Protein AF-A0A961QVX8-F1 (afdb_monomer_lite)

pLDDT: mean 82.79, std 17.48, range [39.5, 98.5]

Radius of gyration: 17.59 Å; chains: 1; bounding box: 44×42×41 Å

Sequence (147 aa):
PGPKAQVHLVGLANPLFFSQVRDAIAYQRMPEQSHAIRAIYVSDMGGGTDWDNPGTDNWIMATTAHYVIGAAIAGGMGAPELVPFSTLSEAQAFARENGGRVAALTEIPDDLVLAPVNLDGAQPPPNADDDTDFQQRLRALSRQLEG

Foldseek 3Di:
DAKKKWWDFPPDPGTDIGQAPLQVLLVVPDPPDPTDTPFMWMAAPPDPQDGVDNDDPRTDTLQQWKWFFPFQDAGPVQFTGTHTHNDPVRSVVSCVVRNGDIDGSVRDDSCSSPPDGPSPPDDDPPDPPDPPVVVVVVVVVVVVVVD

Secondary structure (DSSP, 8-state):
----EEEEETT-SSPEEESSHHHHHHHHH-S--SS-EEEEEEE---TT--SS---SS-EEEGGG-EEEES-SS--TTSS---EEESSHHHHHHHHHHH--EEEEGGGS-HHHHHS---TT--PPPS----HHHHHHHHHHHHHHS--

Structure (mmCIF, N/CA/C/O backbone):
data_AF-A0A961QVX8-F1
#
_entry.id   AF-A0A961QVX8-F1
#
loop_
_atom_site.group_PDB
_atom_site.id
_atom_site.type_symbol
_atom_site.label_atom_id
_atom_site.label_alt_id
_atom_site.label_comp_id
_atom_site.label_asym_id
_atom_site.label_entity_id
_atom_site.label_seq_id
_atom_site.pdbx_PDB_ins_code
_atom_site.Cartn_x
_atom_site.Cartn_y
_atom_site.Cartn_z
_atom_site.occupancy
_atom_site.B_iso_or_equiv
_atom_site.auth_seq_id
_atom_site.auth_comp_id
_atom_site.auth_asym_id
_atom_site.auth_atom_id
_atom_site.pdbx_PDB_model_num
ATOM 1 N N . PRO A 1 1 ? 1.421 12.092 2.893 1.00 86.00 1 PRO A N 1
ATOM 2 C CA . PRO A 1 1 ? 0.210 11.430 3.415 1.00 86.00 1 PRO A CA 1
ATOM 3 C C . PRO A 1 1 ? -0.123 10.087 2.747 1.00 86.00 1 PRO A C 1
ATOM 5 O O . PRO A 1 1 ? 0.165 9.884 1.562 1.00 86.00 1 PRO A O 1
ATOM 8 N N . GLY A 1 2 ? -0.728 9.193 3.529 1.00 91.38 2 GLY A N 1
ATOM 9 C CA . GLY A 1 2 ? -1.195 7.858 3.157 1.00 91.38 2 GLY A CA 1
ATOM 10 C C . GLY A 1 2 ? -0.083 6.811 3.019 1.00 91.38 2 GLY A C 1
ATOM 11 O O . GLY A 1 2 ? 1.094 7.172 2.900 1.00 91.38 2 GLY A O 1
ATOM 12 N N . PRO A 1 3 ? -0.444 5.518 2.966 1.00 94.31 3 PRO A N 1
ATOM 13 C CA . PRO A 1 3 ? 0.506 4.426 2.798 1.00 94.31 3 PRO A CA 1
ATOM 14 C C . PRO A 1 3 ? 1.272 4.533 1.471 1.00 94.31 3 PRO A C 1
ATOM 16 O O . PRO A 1 3 ? 0.883 5.246 0.541 1.00 94.31 3 PRO A O 1
ATOM 19 N N . LYS A 1 4 ? 2.414 3.850 1.395 1.00 94.81 4 LYS A N 1
ATOM 20 C CA . LYS A 1 4 ? 3.293 3.817 0.220 1.00 94.81 4 LYS A CA 1
ATOM 21 C C . LYS A 1 4 ? 3.510 2.378 -0.213 1.00 94.81 4 LYS A C 1
ATOM 23 O O . LYS A 1 4 ? 3.267 1.444 0.552 1.00 94.81 4 LYS A O 1
ATOM 28 N N . ALA A 1 5 ? 3.978 2.201 -1.441 1.00 96.00 5 ALA A N 1
ATOM 29 C CA . ALA A 1 5 ? 4.326 0.888 -1.953 1.00 96.00 5 ALA A CA 1
ATOM 30 C C . ALA A 1 5 ? 5.621 0.923 -2.758 1.00 96.00 5 ALA A C 1
ATOM 32 O O . ALA A 1 5 ? 5.983 1.938 -3.353 1.00 96.00 5 ALA A O 1
ATOM 33 N N . GLN A 1 6 ? 6.306 -0.214 -2.789 1.00 96.62 6 GLN A N 1
ATOM 34 C CA . GLN A 1 6 ? 7.457 -0.439 -3.646 1.00 96.62 6 GLN A CA 1
ATOM 35 C C . GLN A 1 6 ? 7.345 -1.795 -4.345 1.00 96.62 6 GLN A C 1
ATOM 37 O O . GLN A 1 6 ? 7.047 -2.817 -3.721 1.00 96.62 6 GLN A O 1
ATOM 42 N N . VAL A 1 7 ? 7.582 -1.804 -5.655 1.00 96.44 7 VAL A N 1
ATOM 43 C CA . VAL A 1 7 ? 7.526 -2.995 -6.507 1.00 96.44 7 VAL A CA 1
ATOM 44 C C . VAL A 1 7 ? 8.937 -3.335 -6.966 1.00 96.44 7 VAL A C 1
ATOM 46 O O . VAL A 1 7 ? 9.588 -2.563 -7.669 1.00 96.44 7 VAL A O 1
ATOM 49 N N . HIS A 1 8 ? 9.414 -4.512 -6.577 1.00 96.06 8 HIS A N 1
ATOM 50 C CA . HIS A 1 8 ? 10.710 -5.035 -6.984 1.00 96.06 8 HIS A CA 1
ATOM 51 C C . HIS A 1 8 ? 10.537 -5.911 -8.218 1.00 96.06 8 HIS A C 1
ATOM 53 O O . HIS A 1 8 ? 9.793 -6.894 -8.193 1.00 96.06 8 HIS A O 1
ATOM 59 N N . LEU A 1 9 ? 11.261 -5.582 -9.283 1.00 94.00 9 LEU A N 1
ATOM 60 C CA . LEU A 1 9 ? 11.211 -6.288 -10.559 1.00 94.00 9 LEU A CA 1
ATOM 61 C C . LEU A 1 9 ? 12.437 -7.187 -10.734 1.00 94.00 9 LEU A C 1
ATOM 63 O O . LEU A 1 9 ? 13.544 -6.856 -10.306 1.00 94.00 9 LEU A O 1
ATOM 67 N N . VAL A 1 10 ? 12.249 -8.340 -11.374 1.00 92.06 10 VAL A N 1
ATOM 68 C CA . VAL A 1 10 ? 13.355 -9.230 -11.743 1.00 92.06 10 VAL A CA 1
ATOM 69 C C . VAL A 1 10 ? 14.283 -8.503 -12.720 1.00 92.06 10 VAL A C 1
ATOM 71 O O . VAL A 1 10 ? 13.832 -7.960 -13.722 1.00 92.06 10 VAL A O 1
ATOM 74 N N . GLY A 1 11 ? 15.587 -8.510 -12.432 1.00 90.81 11 GLY A N 1
ATOM 75 C CA . GLY A 1 11 ? 16.613 -7.902 -13.288 1.00 90.81 11 GLY A CA 1
ATOM 76 C C . GLY A 1 11 ? 16.896 -6.421 -13.021 1.00 90.81 11 GLY A C 1
ATOM 77 O O . GLY A 1 11 ? 17.879 -5.906 -13.546 1.00 90.81 11 GLY A O 1
ATOM 78 N N . LEU A 1 12 ? 16.110 -5.750 -12.171 1.00 91.75 12 LEU A N 1
ATOM 79 C CA . LEU A 1 12 ? 16.361 -4.363 -11.768 1.00 91.75 12 LEU A CA 1
ATOM 80 C C . LEU A 1 12 ? 16.946 -4.290 -10.353 1.00 91.75 12 LEU A C 1
ATOM 82 O O . LEU A 1 12 ? 16.527 -5.016 -9.453 1.00 91.75 12 LEU A O 1
ATOM 86 N N . ALA A 1 13 ? 17.920 -3.397 -10.158 1.00 92.38 13 ALA A N 1
ATOM 87 C CA . ALA A 1 13 ? 18.577 -3.195 -8.864 1.00 92.38 13 ALA A CA 1
ATOM 88 C C . ALA A 1 13 ? 17.727 -2.370 -7.883 1.00 92.38 13 ALA A C 1
ATOM 90 O O . ALA A 1 13 ? 17.764 -2.619 -6.681 1.00 92.38 13 ALA A O 1
ATOM 91 N N . ASN A 1 14 ? 16.955 -1.410 -8.399 1.00 93.38 14 ASN A N 1
ATOM 92 C CA . ASN A 1 14 ? 16.132 -0.501 -7.604 1.00 93.38 14 ASN A CA 1
ATOM 93 C C . ASN A 1 14 ? 14.641 -0.812 -7.803 1.00 93.38 14 ASN A C 1
ATOM 95 O O . ASN A 1 14 ? 14.249 -1.156 -8.924 1.00 93.38 14 ASN A O 1
ATOM 99 N N . PRO A 1 15 ? 13.808 -0.686 -6.756 1.00 94.38 15 PRO A N 1
ATOM 100 C CA . PRO A 1 15 ? 12.370 -0.853 -6.890 1.00 94.38 15 PRO A CA 1
ATOM 101 C C . PRO A 1 15 ? 11.713 0.353 -7.568 1.00 94.38 15 PRO A C 1
ATOM 103 O O . PRO A 1 15 ? 12.255 1.459 -7.596 1.00 94.38 15 PRO A O 1
ATOM 106 N N . LEU A 1 16 ? 10.502 0.133 -8.069 1.00 93.62 16 LEU A N 1
ATOM 107 C CA . LEU A 1 16 ? 9.577 1.199 -8.438 1.00 93.62 16 LEU A CA 1
ATOM 108 C C . LEU A 1 16 ? 8.825 1.648 -7.185 1.00 93.62 16 LEU A C 1
ATOM 110 O O . LEU A 1 16 ? 8.231 0.809 -6.512 1.00 93.62 16 LEU A O 1
ATOM 114 N N . PHE A 1 17 ? 8.822 2.945 -6.885 1.00 93.88 17 PHE A N 1
ATOM 115 C CA . PHE A 1 17 ? 8.081 3.504 -5.752 1.00 93.88 17 PHE A CA 1
ATOM 116 C C . PHE A 1 17 ? 6.742 4.087 -6.199 1.00 93.88 17 PHE A C 1
ATOM 118 O O . PHE A 1 17 ? 6.668 4.794 -7.202 1.00 93.88 17 PHE A O 1
ATOM 125 N N . PHE A 1 18 ? 5.704 3.832 -5.408 1.00 92.25 18 PHE A N 1
ATOM 126 C CA . PHE A 1 18 ? 4.348 4.322 -5.616 1.00 92.25 18 PHE A CA 1
ATOM 127 C C . PHE A 1 18 ? 3.900 5.154 -4.413 1.00 92.25 18 PHE A C 1
ATOM 129 O O . PHE A 1 18 ? 4.109 4.784 -3.252 1.00 92.25 18 PHE A O 1
ATOM 136 N N . SER A 1 19 ? 3.260 6.291 -4.696 1.00 90.12 19 SER A N 1
ATOM 137 C CA . SER A 1 19 ? 2.712 7.198 -3.682 1.00 90.12 19 SER A CA 1
ATOM 138 C C . SER A 1 19 ? 1.418 6.680 -3.043 1.00 90.12 19 SER A C 1
ATOM 140 O O . SER A 1 19 ? 1.015 7.228 -2.015 1.00 90.12 19 SER A O 1
ATOM 142 N N . GLN A 1 20 ? 0.811 5.640 -3.623 1.00 90.69 20 GLN A N 1
ATOM 143 C CA . GLN A 1 20 ? -0.376 4.938 -3.139 1.00 90.69 20 GLN A CA 1
ATOM 144 C C . GLN A 1 20 ? -0.195 3.429 -3.261 1.00 90.69 20 GLN A C 1
ATOM 146 O O . GLN A 1 20 ? 0.459 2.936 -4.185 1.00 90.69 20 GLN A O 1
ATOM 151 N N . VAL A 1 21 ? -0.823 2.686 -2.357 1.00 94.38 21 VAL A N 1
ATOM 152 C CA . VAL A 1 21 ? -0.814 1.221 -2.410 1.00 94.38 21 VAL A CA 1
ATOM 153 C C . VAL A 1 21 ? -1.706 0.727 -3.541 1.00 94.38 21 VAL A C 1
ATOM 155 O O . VAL A 1 21 ? -1.328 -0.203 -4.255 1.00 94.38 21 VAL A O 1
ATOM 158 N N . ARG A 1 22 ? -2.846 1.392 -3.754 1.00 93.12 22 ARG A N 1
ATOM 159 C CA . ARG A 1 22 ? -3.782 1.099 -4.847 1.00 93.12 22 ARG A CA 1
ATOM 160 C C . ARG A 1 22 ? -3.093 0.975 -6.209 1.00 93.12 22 ARG A C 1
ATOM 162 O O . ARG A 1 22 ? -3.301 -0.016 -6.903 1.00 93.12 22 ARG A O 1
ATOM 169 N N . ASP A 1 23 ? -2.225 1.926 -6.549 1.00 91.50 23 ASP A N 1
ATOM 170 C CA . ASP A 1 23 ? -1.554 1.978 -7.854 1.00 91.50 23 ASP A CA 1
ATOM 171 C C . ASP A 1 23 ? -0.517 0.860 -8.031 1.00 91.50 23 ASP A C 1
ATOM 173 O O . ASP A 1 23 ? -0.372 0.313 -9.122 1.00 91.50 23 ASP A O 1
ATOM 177 N N . ALA A 1 24 ? 0.175 0.460 -6.959 1.00 93.62 24 ALA A N 1
ATOM 178 C CA . ALA A 1 24 ? 1.095 -0.675 -7.013 1.00 93.62 24 ALA A CA 1
ATOM 179 C C . ALA A 1 24 ? 0.352 -2.005 -7.228 1.00 93.62 24 ALA A C 1
ATOM 181 O O . ALA A 1 24 ? 0.839 -2.879 -7.949 1.00 93.62 24 ALA A O 1
ATOM 182 N N . ILE A 1 25 ? -0.842 -2.156 -6.640 1.00 94.00 25 ILE A N 1
ATOM 183 C CA . ILE A 1 25 ? -1.695 -3.325 -6.885 1.00 94.00 25 ILE A CA 1
ATOM 184 C C . ILE A 1 25 ? -2.299 -3.271 -8.294 1.00 94.00 25 ILE A C 1
ATOM 186 O O . ILE A 1 25 ? -2.324 -4.290 -8.977 1.00 94.00 25 ILE A O 1
ATOM 190 N N . ALA A 1 26 ? -2.706 -2.099 -8.785 1.00 91.81 26 ALA A N 1
ATOM 191 C CA . ALA A 1 26 ? -3.138 -1.927 -10.173 1.00 91.81 26 ALA A CA 1
ATOM 192 C C . ALA A 1 26 ? -2.031 -2.338 -11.159 1.00 91.81 26 ALA A C 1
ATOM 194 O O . ALA A 1 26 ? -2.263 -3.140 -12.063 1.00 91.81 26 ALA A O 1
ATOM 195 N N . TYR A 1 27 ? -0.802 -1.874 -10.918 1.00 90.88 27 TYR A N 1
ATOM 196 C CA . TYR A 1 27 ? 0.386 -2.258 -11.677 1.00 90.88 27 TYR A CA 1
ATOM 197 C C . TYR A 1 27 ? 0.594 -3.781 -11.682 1.00 90.88 27 TYR A C 1
ATOM 199 O O . TYR A 1 27 ? 0.859 -4.361 -12.734 1.00 90.88 27 TYR A O 1
ATOM 207 N N . GLN A 1 28 ? 0.403 -4.451 -10.540 1.00 91.38 28 GLN A N 1
ATOM 208 C CA . GLN A 1 28 ? 0.475 -5.913 -10.443 1.00 91.38 28 GLN A CA 1
ATOM 209 C C . GLN A 1 28 ? -0.560 -6.635 -11.323 1.00 91.38 28 GLN A C 1
ATOM 211 O O . GLN A 1 28 ? -0.279 -7.730 -11.809 1.00 91.38 28 GLN A O 1
ATOM 216 N N . ARG A 1 29 ? -1.753 -6.058 -11.509 1.00 89.25 29 ARG A N 1
ATOM 217 C CA . ARG A 1 29 ? -2.859 -6.661 -12.278 1.00 89.25 29 ARG A CA 1
ATOM 218 C C . ARG A 1 29 ? -2.768 -6.397 -13.784 1.00 89.25 29 ARG A C 1
ATOM 220 O O . ARG A 1 29 ? -3.443 -7.076 -14.554 1.00 89.25 29 ARG A O 1
ATOM 227 N N . MET A 1 30 ? -1.954 -5.435 -14.216 1.00 85.00 30 MET A N 1
ATOM 228 C CA . MET A 1 30 ? -1.819 -5.090 -15.631 1.00 85.00 30 MET A CA 1
ATOM 229 C C . MET A 1 30 ? -1.068 -6.185 -16.414 1.00 85.00 30 MET A C 1
ATOM 231 O O . MET A 1 30 ? 0.014 -6.597 -15.999 1.00 85.00 30 MET A O 1
ATOM 235 N N . PRO A 1 31 ? -1.592 -6.639 -17.569 1.00 70.62 31 PRO A N 1
ATOM 236 C CA . PRO A 1 31 ? -0.985 -7.719 -18.351 1.00 70.62 31 PRO A CA 1
ATOM 237 C C . PRO A 1 31 ? 0.308 -7.309 -19.078 1.00 70.62 31 PRO A C 1
ATOM 239 O O . PRO A 1 31 ? 1.097 -8.172 -19.456 1.00 70.62 31 PRO A O 1
ATOM 242 N N . GLU A 1 32 ? 0.554 -6.011 -19.265 1.00 63.78 32 GLU A N 1
ATOM 243 C CA . GLU A 1 32 ? 1.649 -5.482 -20.093 1.00 63.78 32 GLU A CA 1
ATOM 244 C C . GLU A 1 32 ? 2.929 -5.157 -19.302 1.00 63.78 32 GLU A C 1
ATOM 246 O O . GLU A 1 32 ? 3.564 -4.125 -19.519 1.00 63.78 32 GLU A O 1
ATOM 251 N N . GLN A 1 33 ? 3.340 -6.022 -18.370 1.00 73.69 33 GLN A N 1
ATOM 252 C CA . GLN A 1 33 ? 4.582 -5.794 -17.627 1.00 73.69 33 GLN A CA 1
ATOM 253 C C . GLN A 1 33 ? 5.805 -6.334 -18.364 1.00 73.69 33 GLN A C 1
ATOM 255 O O . GLN A 1 33 ? 5.958 -7.538 -18.560 1.00 73.69 33 GLN A O 1
ATOM 260 N N . SER A 1 34 ? 6.737 -5.441 -18.703 1.00 72.50 34 SER A N 1
ATOM 261 C CA . SER A 1 34 ? 7.999 -5.799 -19.368 1.00 72.50 34 SER A CA 1
ATOM 262 C C . SER A 1 34 ? 8.932 -6.652 -18.497 1.00 72.50 34 SER A C 1
ATOM 264 O O . SER A 1 34 ? 9.853 -7.275 -19.018 1.00 72.50 34 SER A O 1
ATOM 266 N N . HIS A 1 35 ? 8.722 -6.671 -17.176 1.00 82.06 35 HIS A N 1
ATOM 267 C CA . HIS A 1 35 ? 9.508 -7.447 -16.215 1.00 82.06 35 HIS A CA 1
ATOM 268 C C . HIS A 1 35 ? 8.592 -8.175 -15.228 1.00 82.06 35 HIS A C 1
ATOM 270 O O . HIS A 1 35 ? 7.575 -7.638 -14.795 1.00 82.06 35 HIS A O 1
ATOM 276 N N . ALA A 1 36 ? 8.994 -9.379 -14.814 1.00 89.12 36 ALA A N 1
ATOM 277 C CA . ALA A 1 36 ? 8.294 -10.113 -13.767 1.00 89.12 36 ALA A CA 1
ATOM 278 C C . ALA A 1 36 ? 8.449 -9.416 -12.405 1.00 89.12 36 ALA A C 1
ATOM 280 O O . ALA A 1 36 ? 9.540 -8.969 -12.039 1.00 89.12 36 ALA A O 1
ATOM 281 N N . ILE A 1 37 ? 7.368 -9.378 -11.627 1.00 93.19 37 ILE A N 1
ATOM 282 C CA . ILE A 1 37 ? 7.386 -8.874 -10.252 1.00 93.19 37 ILE A CA 1
ATOM 283 C C . ILE A 1 37 ? 8.012 -9.934 -9.343 1.00 93.19 37 ILE A C 1
ATOM 285 O O . ILE A 1 37 ? 7.552 -11.071 -9.282 1.00 93.19 37 ILE A O 1
ATOM 289 N N . ARG A 1 38 ? 9.064 -9.548 -8.617 1.00 95.00 38 ARG A N 1
ATOM 290 C CA . ARG A 1 38 ? 9.730 -10.384 -7.610 1.00 95.00 38 ARG A CA 1
ATOM 291 C C . ARG A 1 38 ? 9.065 -10.263 -6.243 1.00 95.00 38 ARG A C 1
ATOM 293 O O . ARG A 1 38 ? 8.925 -11.261 -5.545 1.00 95.00 38 ARG A O 1
ATOM 300 N N . ALA A 1 39 ? 8.734 -9.042 -5.838 1.00 95.62 39 ALA A N 1
ATOM 301 C CA . ALA A 1 39 ? 8.114 -8.752 -4.552 1.00 95.62 39 ALA A CA 1
ATOM 302 C C . ALA A 1 39 ? 7.411 -7.396 -4.599 1.00 95.62 39 ALA A C 1
ATOM 304 O O . ALA A 1 39 ? 7.845 -6.492 -5.315 1.00 95.62 39 ALA A O 1
ATOM 305 N N . ILE A 1 40 ? 6.362 -7.251 -3.797 1.00 97.56 40 ILE A N 1
ATOM 306 C CA . ILE A 1 40 ? 5.710 -5.970 -3.535 1.00 97.56 40 ILE A CA 1
ATOM 307 C C . ILE A 1 40 ? 5.715 -5.770 -2.027 1.00 97.56 40 ILE A C 1
ATOM 309 O O . ILE A 1 40 ? 5.282 -6.658 -1.286 1.00 97.56 40 ILE A O 1
ATOM 313 N N . TYR A 1 41 ? 6.196 -4.610 -1.594 1.00 97.94 41 TYR A N 1
ATOM 314 C CA . TYR A 1 41 ? 6.111 -4.182 -0.206 1.00 97.94 41 TYR A CA 1
ATOM 315 C C . TYR A 1 41 ? 5.213 -2.961 -0.087 1.00 97.94 41 TYR A C 1
ATOM 317 O O . TYR A 1 41 ? 5.180 -2.114 -0.980 1.00 97.94 41 TYR A O 1
ATOM 325 N N . VAL A 1 42 ? 4.505 -2.877 1.030 1.00 97.56 42 VAL A N 1
ATOM 326 C CA . VAL A 1 42 ? 3.599 -1.780 1.372 1.00 97.56 42 VAL A CA 1
ATOM 327 C C . VAL A 1 42 ? 3.928 -1.269 2.772 1.00 97.56 42 VAL A C 1
ATOM 329 O O . VAL A 1 42 ? 4.418 -2.037 3.599 1.00 97.56 42 VAL A O 1
ATOM 332 N N . SER A 1 43 ? 3.710 0.019 3.023 1.00 96.56 43 SER A N 1
ATOM 333 C CA . SER A 1 43 ? 3.942 0.639 4.333 1.00 96.56 43 SER A CA 1
ATOM 334 C C . SER A 1 43 ? 2.845 0.247 5.317 1.00 96.56 43 SER A C 1
ATOM 336 O O . SER A 1 43 ? 1.710 0.670 5.131 1.00 96.56 43 SER A O 1
ATOM 338 N N . ASP A 1 44 ? 3.176 -0.533 6.342 1.00 97.19 44 ASP A N 1
ATOM 339 C CA . ASP A 1 44 ? 2.283 -0.906 7.440 1.00 97.19 44 ASP A CA 1
ATOM 340 C C . ASP A 1 44 ? 1.768 0.335 8.178 1.00 97.19 44 ASP A C 1
ATOM 342 O O . ASP A 1 44 ? 2.556 1.127 8.694 1.00 97.19 44 ASP A O 1
ATOM 346 N N . MET A 1 45 ? 0.447 0.491 8.237 1.00 9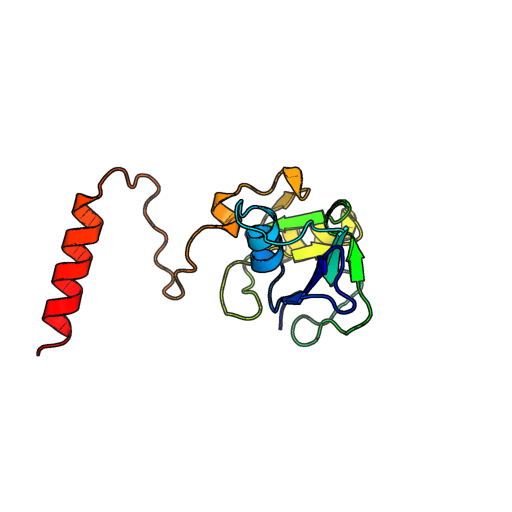5.75 45 MET A N 1
ATOM 347 C CA . MET A 1 45 ? -0.214 1.624 8.890 1.00 95.75 45 MET A CA 1
ATOM 348 C C . MET A 1 45 ? -0.646 1.310 10.331 1.00 95.75 45 MET A C 1
ATOM 350 O O . MET A 1 45 ? -1.365 2.097 10.947 1.00 95.75 45 MET A O 1
ATOM 354 N N . GLY A 1 46 ? -0.221 0.167 10.878 1.00 92.69 46 GLY A N 1
ATOM 355 C CA . GLY A 1 46 ? -0.389 -0.190 12.287 1.00 92.69 46 GLY A CA 1
ATOM 356 C C . GLY A 1 46 ? 0.508 0.607 13.244 1.00 92.69 46 GLY A C 1
ATOM 357 O O . GLY A 1 46 ? 1.253 1.505 12.850 1.00 92.69 46 GLY A O 1
ATOM 358 N N . GLY A 1 47 ? 0.430 0.287 14.537 1.00 82.94 47 GLY A N 1
ATOM 359 C CA . GLY A 1 47 ? 1.409 0.701 15.548 1.00 82.94 47 GLY A CA 1
ATOM 360 C C . GLY A 1 47 ? 1.522 2.201 15.844 1.00 82.94 47 GLY A C 1
ATOM 361 O O . GLY A 1 47 ? 2.520 2.618 16.427 1.00 82.94 47 GLY A O 1
ATOM 362 N N . GLY A 1 48 ? 0.534 3.018 15.465 1.00 80.62 48 GLY A N 1
ATOM 363 C CA . GLY A 1 48 ? 0.593 4.477 15.635 1.00 80.62 48 GLY A CA 1
ATOM 364 C C . GLY A 1 48 ? 1.372 5.196 14.531 1.00 80.62 48 GLY A C 1
ATOM 365 O O . 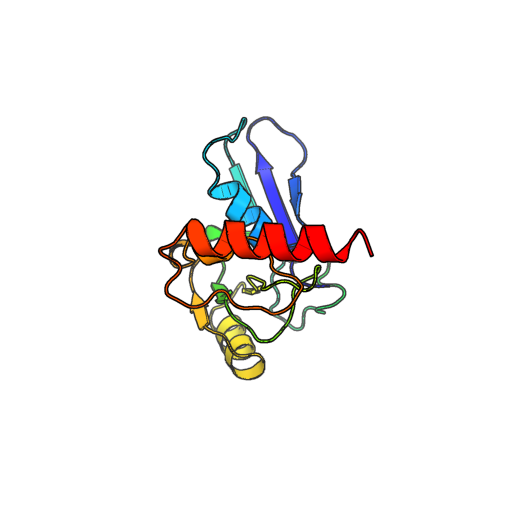GLY A 1 48 ? 1.850 6.309 14.743 1.00 80.62 48 GLY A O 1
ATOM 366 N N . THR A 1 49 ? 1.505 4.561 13.366 1.00 89.12 49 THR A N 1
ATOM 367 C CA . THR A 1 49 ? 2.067 5.172 12.159 1.00 89.12 49 THR A CA 1
ATOM 368 C C . THR A 1 49 ? 1.323 6.464 11.807 1.00 89.12 49 THR A C 1
ATOM 370 O O . THR A 1 49 ? 0.094 6.493 11.748 1.00 89.12 49 THR A O 1
ATOM 373 N N . ASP A 1 50 ? 2.077 7.535 11.561 1.00 89.69 50 ASP A N 1
ATOM 374 C CA . ASP A 1 50 ? 1.532 8.838 11.180 1.00 89.69 50 ASP A CA 1
ATOM 375 C C . ASP A 1 50 ? 1.002 8.788 9.738 1.00 89.69 50 ASP A C 1
ATOM 377 O O . ASP A 1 50 ? 1.704 8.383 8.810 1.00 89.69 50 ASP A O 1
ATOM 381 N N . TRP A 1 51 ? -0.248 9.210 9.537 1.00 90.31 51 TRP A N 1
ATOM 382 C CA . TRP A 1 51 ? -0.858 9.243 8.211 1.00 90.31 51 TRP A CA 1
ATOM 383 C C . TRP A 1 51 ? -0.131 10.190 7.257 1.00 90.31 51 TRP A C 1
ATOM 385 O O . TRP A 1 51 ? 0.040 9.869 6.081 1.00 90.31 51 TRP A O 1
ATOM 395 N N . ASP A 1 52 ? 0.299 11.357 7.729 1.00 89.38 52 ASP A N 1
ATOM 396 C CA . ASP A 1 52 ? 0.951 12.368 6.905 1.00 89.38 52 ASP A CA 1
ATOM 397 C C . ASP A 1 52 ? 2.381 11.968 6.547 1.00 89.38 52 ASP A C 1
ATOM 399 O O . ASP A 1 52 ? 2.827 12.232 5.419 1.00 89.38 52 ASP A O 1
ATOM 403 N N . ASN A 1 53 ? 3.047 11.254 7.459 1.00 87.12 53 ASN A N 1
ATOM 404 C CA . ASN A 1 53 ? 4.411 10.769 7.309 1.00 87.12 53 ASN A CA 1
ATOM 405 C C . ASN A 1 53 ? 4.582 9.325 7.836 1.00 87.12 53 ASN A C 1
ATOM 407 O O . ASN A 1 53 ? 5.139 9.135 8.918 1.00 87.12 53 ASN A O 1
ATOM 411 N N . PRO A 1 54 ? 4.188 8.295 7.063 1.00 83.94 54 PRO A N 1
ATOM 412 C CA . PRO A 1 54 ? 4.176 6.902 7.526 1.00 83.94 54 PRO A CA 1
ATOM 413 C C . PRO A 1 54 ? 5.562 6.289 7.770 1.00 83.94 54 PRO A C 1
ATOM 415 O O . PRO A 1 54 ? 5.655 5.141 8.190 1.00 83.94 54 PRO A O 1
ATOM 418 N N . GLY A 1 55 ? 6.643 7.034 7.529 1.00 82.56 55 GLY A N 1
ATOM 419 C CA . GLY A 1 55 ? 8.014 6.573 7.722 1.00 82.56 55 GLY A CA 1
ATOM 420 C C . GLY A 1 55 ? 8.582 5.812 6.521 1.00 82.56 55 GLY A C 1
ATOM 421 O O . GLY A 1 55 ? 7.935 5.650 5.487 1.00 82.56 55 GLY A O 1
ATOM 422 N N . THR A 1 56 ? 9.846 5.402 6.649 1.00 85.56 56 THR A N 1
ATOM 423 C CA . THR A 1 56 ? 10.625 4.749 5.579 1.00 85.56 56 THR A CA 1
ATOM 424 C C . THR A 1 56 ? 10.959 3.290 5.857 1.00 85.56 56 THR A C 1
ATOM 426 O O . THR A 1 56 ? 11.557 2.651 4.996 1.00 85.56 56 THR A O 1
ATOM 429 N N . ASP A 1 57 ? 10.595 2.767 7.031 1.00 88.56 57 ASP A N 1
ATOM 430 C CA . ASP A 1 57 ? 11.104 1.483 7.534 1.00 88.56 57 ASP A CA 1
ATOM 431 C C . ASP A 1 57 ? 9.988 0.465 7.840 1.00 88.56 57 ASP A C 1
ATOM 433 O O . ASP A 1 57 ? 10.261 -0.691 8.155 1.00 88.56 57 ASP A O 1
ATOM 437 N N . ASN A 1 58 ? 8.719 0.856 7.706 1.00 94.50 58 ASN A N 1
ATOM 438 C CA . ASN A 1 58 ? 7.533 0.050 8.011 1.00 94.50 58 ASN A CA 1
ATOM 439 C C . ASN A 1 58 ? 7.089 -0.845 6.840 1.00 94.50 58 ASN A C 1
ATOM 441 O O . ASN A 1 58 ? 5.903 -0.968 6.553 1.00 94.50 58 ASN A O 1
ATOM 445 N N . TRP A 1 59 ? 8.022 -1.467 6.121 1.00 96.69 59 TRP A N 1
ATOM 446 C CA . TRP A 1 59 ? 7.690 -2.271 4.942 1.00 96.69 59 TRP A CA 1
ATOM 447 C C . TRP A 1 59 ? 7.239 -3.689 5.300 1.00 96.69 59 TRP A C 1
ATOM 449 O O . TRP A 1 59 ? 7.984 -4.451 5.915 1.00 96.69 59 TRP A O 1
ATOM 459 N N . ILE A 1 60 ? 6.066 -4.090 4.809 1.00 97.81 60 ILE A N 1
ATOM 460 C CA . ILE A 1 60 ? 5.540 -5.460 4.908 1.00 97.81 60 ILE A CA 1
ATOM 461 C C . ILE A 1 60 ? 5.216 -6.030 3.528 1.00 97.81 60 ILE A C 1
ATOM 463 O O . ILE A 1 60 ? 4.976 -5.285 2.578 1.00 97.81 60 ILE A O 1
ATOM 467 N N . MET A 1 61 ? 5.225 -7.359 3.389 1.00 98.06 61 MET A N 1
ATOM 468 C CA . MET A 1 61 ? 4.869 -8.003 2.122 1.00 98.06 61 MET A CA 1
ATOM 469 C C . MET A 1 61 ? 3.391 -7.771 1.801 1.00 98.06 61 MET A C 1
ATOM 471 O O . MET A 1 61 ? 2.518 -8.083 2.609 1.00 98.06 61 MET A O 1
ATOM 475 N N . ALA A 1 62 ? 3.106 -7.302 0.585 1.00 97.81 62 ALA A N 1
ATOM 476 C CA . ALA A 1 62 ? 1.737 -7.053 0.135 1.00 97.81 62 ALA A CA 1
ATOM 477 C C . ALA A 1 62 ? 0.860 -8.318 0.192 1.00 97.81 62 ALA A C 1
ATOM 479 O O . ALA A 1 62 ? -0.315 -8.277 0.535 1.00 97.81 62 ALA A O 1
ATOM 480 N N . THR A 1 63 ? 1.442 -9.481 -0.103 1.00 96.94 63 THR A N 1
ATOM 481 C CA . THR A 1 63 ? 0.717 -10.758 -0.138 1.00 96.94 63 THR A CA 1
ATOM 482 C C . THR A 1 63 ? 0.286 -11.267 1.235 1.00 96.94 63 THR A C 1
ATOM 484 O O . THR A 1 63 ? -0.614 -12.099 1.301 1.00 96.94 63 THR A O 1
ATOM 487 N N . THR A 1 64 ? 0.907 -10.794 2.319 1.00 97.31 64 THR A N 1
ATOM 488 C CA . THR A 1 64 ? 0.580 -11.198 3.697 1.00 97.31 64 THR A CA 1
ATOM 489 C C . THR A 1 64 ? -0.130 -10.102 4.487 1.00 97.31 64 THR A C 1
ATOM 491 O O . THR A 1 64 ? -0.485 -10.331 5.638 1.00 97.31 64 THR A O 1
ATOM 494 N N . ALA A 1 65 ? -0.300 -8.914 3.906 1.00 98.25 65 ALA A N 1
ATOM 495 C CA . ALA A 1 65 ? -0.936 -7.786 4.566 1.00 98.25 65 ALA A CA 1
ATOM 496 C C . ALA A 1 65 ? -2.465 -7.940 4.628 1.00 98.25 65 ALA A C 1
ATOM 498 O O . ALA A 1 65 ? -3.097 -8.572 3.774 1.00 98.25 65 ALA A O 1
ATOM 499 N N . HIS A 1 66 ? -3.058 -7.298 5.631 1.00 98.50 66 HIS A N 1
ATOM 500 C CA . HIS A 1 66 ? -4.497 -7.104 5.750 1.00 98.50 66 HIS A CA 1
ATOM 501 C C . HIS A 1 66 ? -4.852 -5.695 5.287 1.00 98.50 66 HIS A C 1
ATOM 503 O O . HIS A 1 66 ? -4.306 -4.725 5.799 1.00 98.50 66 HIS A O 1
ATOM 509 N N . TYR A 1 67 ? -5.774 -5.568 4.340 1.00 98.12 67 TYR A N 1
ATOM 510 C CA . TYR A 1 67 ? -6.140 -4.287 3.749 1.00 98.12 67 TYR A CA 1
ATOM 511 C C . TYR A 1 67 ? -7.490 -3.825 4.264 1.00 98.12 67 TYR A C 1
ATOM 513 O O . TYR A 1 67 ? -8.460 -4.577 4.197 1.00 98.12 67 TYR A O 1
ATOM 521 N N . VAL A 1 68 ? -7.582 -2.580 4.717 1.00 97.44 68 VAL A N 1
ATOM 522 C CA . VAL A 1 68 ? -8.872 -1.909 4.873 1.00 97.44 68 VAL A CA 1
ATOM 523 C C . VAL A 1 68 ? -9.204 -1.208 3.567 1.00 97.44 68 VAL A C 1
ATOM 525 O O . VAL A 1 68 ? -8.437 -0.374 3.086 1.00 97.44 68 VAL A O 1
ATOM 528 N N . ILE A 1 69 ? -10.351 -1.564 2.996 1.00 94.56 69 ILE A N 1
ATOM 529 C CA . ILE A 1 69 ? -10.862 -0.993 1.750 1.00 94.56 69 ILE A CA 1
ATOM 530 C C . ILE A 1 69 ? -12.141 -0.202 2.023 1.00 94.56 69 ILE A C 1
ATOM 532 O O . ILE A 1 69 ? -12.955 -0.600 2.861 1.00 94.56 69 ILE A O 1
ATOM 536 N N . GLY A 1 70 ? -12.330 0.907 1.304 1.00 90.94 70 GLY A N 1
ATOM 537 C CA . GLY A 1 70 ? -13.506 1.770 1.466 1.00 90.94 70 GLY A CA 1
ATOM 538 C C . GLY A 1 70 ? -13.536 2.543 2.789 1.00 90.94 70 GLY A C 1
ATOM 539 O O . GLY A 1 70 ? -14.615 2.901 3.254 1.00 90.94 70 GLY A O 1
ATOM 540 N N . ALA A 1 71 ? -12.375 2.768 3.411 1.00 91.06 71 ALA A N 1
ATOM 541 C CA . ALA A 1 71 ? -12.272 3.657 4.561 1.00 91.06 71 ALA A CA 1
ATOM 542 C C . ALA A 1 71 ? -12.614 5.100 4.151 1.00 91.06 71 ALA A C 1
ATOM 544 O O . ALA A 1 71 ? -12.255 5.549 3.062 1.00 91.06 71 ALA A O 1
ATOM 545 N N . ALA A 1 72 ? -13.277 5.842 5.035 1.00 87.06 72 ALA A N 1
ATOM 546 C CA . ALA A 1 72 ? -13.661 7.241 4.859 1.00 87.06 72 ALA A CA 1
ATOM 547 C C . ALA A 1 72 ? -12.483 8.206 5.106 1.00 87.06 72 ALA A C 1
ATOM 549 O O . ALA A 1 72 ? -12.641 9.269 5.703 1.00 87.06 72 ALA A O 1
ATOM 550 N N . ILE A 1 73 ? -11.293 7.822 4.647 1.00 84.19 73 ILE A N 1
ATOM 551 C CA . ILE A 1 73 ? -10.071 8.616 4.694 1.00 84.19 73 ILE A CA 1
ATOM 552 C C . ILE A 1 73 ? -9.402 8.550 3.326 1.00 84.19 73 ILE A C 1
ATOM 554 O O . ILE A 1 73 ? -9.230 7.479 2.742 1.00 84.19 73 ILE A O 1
ATOM 558 N N . ALA A 1 74 ? -9.065 9.718 2.792 1.00 79.31 74 ALA A N 1
ATOM 559 C CA . ALA A 1 74 ? -8.464 9.816 1.475 1.00 79.31 74 ALA A CA 1
ATOM 560 C C . ALA A 1 74 ? -6.960 9.518 1.537 1.00 79.31 74 ALA A C 1
ATOM 562 O O . ALA A 1 74 ? -6.256 9.989 2.435 1.00 79.31 74 ALA A O 1
ATOM 563 N N . GLY A 1 75 ? -6.466 8.764 0.553 1.00 77.81 75 GLY A N 1
ATOM 564 C CA . GLY A 1 75 ? -5.040 8.512 0.361 1.00 77.81 75 GLY A CA 1
ATOM 565 C C . GLY A 1 75 ? -4.263 9.760 -0.061 1.00 77.81 75 GLY A C 1
ATOM 566 O O . GLY A 1 75 ? -4.794 10.868 -0.162 1.00 77.81 75 GLY A O 1
ATOM 567 N N . GLY A 1 76 ? -2.979 9.571 -0.375 1.00 66.88 76 GLY A N 1
ATOM 568 C CA . GLY A 1 76 ? -2.048 10.667 -0.668 1.00 66.88 76 GLY A CA 1
ATOM 569 C C . GLY A 1 76 ? -2.430 11.586 -1.838 1.00 66.88 76 GLY A C 1
ATOM 570 O O . GLY A 1 76 ? -1.900 12.691 -1.908 1.00 66.88 76 GLY A O 1
ATOM 571 N N . MET A 1 77 ? -3.335 11.166 -2.733 1.00 70.50 77 MET A N 1
ATOM 572 C CA . MET A 1 77 ? -3.826 11.983 -3.859 1.00 70.50 77 MET A CA 1
ATOM 573 C C . MET A 1 77 ? -5.338 12.269 -3.803 1.00 70.50 77 MET A C 1
ATOM 575 O O . MET A 1 77 ? -5.944 12.520 -4.838 1.00 70.50 77 MET A O 1
ATOM 579 N N . GLY A 1 78 ? -5.974 12.197 -2.627 1.00 69.62 78 GLY A N 1
ATOM 580 C CA . GLY A 1 78 ? -7.414 12.479 -2.498 1.00 69.62 78 GLY A CA 1
ATOM 581 C C . GLY A 1 78 ? -8.338 11.353 -2.991 1.00 69.62 78 GLY A C 1
ATOM 582 O O . GLY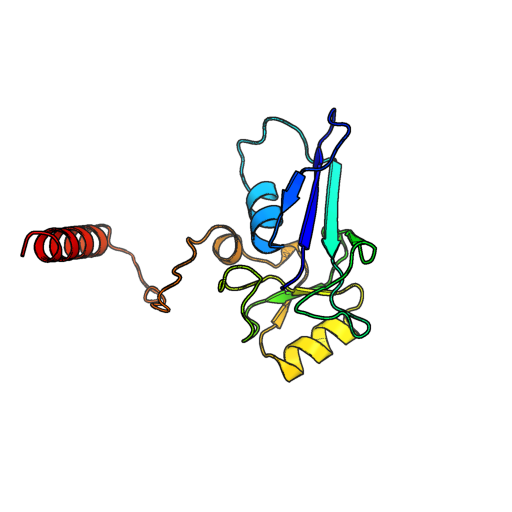 A 1 78 ? -9.553 11.523 -3.020 1.00 69.62 78 GLY A O 1
ATOM 583 N N . ALA A 1 79 ? -7.769 10.208 -3.374 1.00 71.88 79 ALA A N 1
ATOM 584 C CA . ALA A 1 79 ? -8.472 9.039 -3.898 1.00 71.88 79 ALA A CA 1
ATOM 585 C C . ALA A 1 79 ? -8.782 8.004 -2.798 1.00 71.88 79 ALA A C 1
ATOM 587 O O . ALA A 1 79 ? -8.129 8.024 -1.745 1.00 71.88 79 ALA A O 1
ATOM 588 N N . PRO A 1 80 ? -9.714 7.060 -3.045 1.00 82.00 80 PRO A N 1
ATOM 589 C CA . PRO A 1 80 ? -9.836 5.851 -2.235 1.00 82.00 80 PRO A CA 1
ATOM 590 C C . PRO A 1 80 ? -8.496 5.115 -2.142 1.00 82.00 80 PRO A C 1
ATOM 592 O O . PRO A 1 80 ? -7.809 4.950 -3.148 1.00 82.00 80 PRO A O 1
ATOM 595 N N . GLU A 1 81 ? -8.144 4.648 -0.949 1.00 90.38 81 GLU A N 1
ATOM 596 C CA . GLU A 1 81 ? -6.865 3.989 -0.675 1.00 90.38 81 GLU A CA 1
ATOM 597 C C . GLU A 1 81 ? -7.073 2.563 -0.154 1.00 90.38 81 GLU A C 1
ATOM 599 O O . GLU A 1 81 ? -8.092 2.249 0.467 1.00 90.38 81 GLU A O 1
ATOM 604 N N . LEU A 1 82 ? -6.083 1.701 -0.397 1.00 94.81 82 LEU A N 1
ATOM 605 C CA . LEU A 1 82 ? -5.974 0.397 0.247 1.00 94.81 82 LEU A CA 1
ATOM 606 C C . LEU A 1 82 ? -5.038 0.540 1.446 1.00 94.81 82 LEU A C 1
ATOM 608 O O . LEU A 1 82 ? -3.830 0.658 1.261 1.00 94.81 82 LEU A O 1
ATOM 612 N N . VAL A 1 83 ? -5.570 0.533 2.667 1.00 96.56 83 VAL A N 1
ATOM 613 C CA . VAL A 1 83 ? -4.759 0.780 3.870 1.00 96.56 83 VAL A CA 1
ATOM 614 C C . VAL A 1 83 ? -4.224 -0.549 4.413 1.00 96.56 83 VAL A C 1
ATOM 616 O O . VAL A 1 83 ? -5.029 -1.352 4.889 1.00 96.56 83 VAL A O 1
ATOM 619 N N . PRO A 1 84 ? -2.913 -0.835 4.318 1.00 97.56 84 PRO A N 1
ATOM 620 C CA . PRO A 1 84 ? -2.354 -2.126 4.696 1.00 97.56 84 PRO A CA 1
ATOM 621 C C . PRO A 1 84 ? -1.963 -2.170 6.181 1.00 97.56 84 PRO A C 1
ATOM 623 O O . PRO A 1 84 ? -1.484 -1.189 6.748 1.00 97.56 84 PRO A O 1
ATOM 626 N N . PHE A 1 85 ? -2.107 -3.347 6.778 1.00 98.25 85 PHE A N 1
ATOM 627 C CA . PHE A 1 85 ? -1.746 -3.632 8.162 1.00 98.25 85 PHE A CA 1
ATOM 628 C C . PHE A 1 85 ? -1.019 -4.969 8.261 1.00 98.25 85 PHE A C 1
ATOM 630 O O . PHE A 1 85 ? -1.397 -5.943 7.597 1.00 98.25 85 PHE A O 1
ATOM 637 N N . SER A 1 86 ? -0.008 -5.038 9.124 1.00 97.56 86 SER A N 1
ATOM 638 C CA . SER A 1 86 ? 0.698 -6.290 9.424 1.00 97.56 86 SER A CA 1
ATOM 639 C C . SER A 1 86 ? -0.155 -7.274 10.225 1.00 97.56 86 SER A C 1
ATOM 641 O O . SER A 1 86 ? 0.038 -8.485 10.106 1.00 97.56 86 SER A O 1
ATOM 643 N N . THR A 1 87 ? -1.125 -6.781 11.003 1.00 97.88 87 THR A N 1
ATOM 644 C CA . THR A 1 87 ? -2.013 -7.621 11.811 1.00 97.88 87 THR A CA 1
ATOM 645 C C . THR A 1 87 ? -3.492 -7.389 11.515 1.00 97.88 87 THR A C 1
ATOM 647 O O . THR A 1 87 ? -3.958 -6.275 11.266 1.00 97.88 87 THR A O 1
ATOM 650 N N . LEU A 1 88 ? -4.274 -8.469 11.602 1.00 97.69 88 LEU A N 1
ATOM 651 C CA . LEU A 1 88 ? -5.727 -8.415 11.446 1.00 97.69 88 LEU A CA 1
ATOM 652 C C . LEU A 1 88 ? -6.389 -7.523 12.507 1.00 97.69 88 LEU A C 1
ATOM 654 O O . LEU A 1 88 ? -7.367 -6.837 12.216 1.00 97.69 88 LEU A O 1
ATOM 658 N N . SER A 1 89 ? -5.867 -7.532 13.735 1.00 97.88 89 SER A N 1
ATOM 659 C CA . SER A 1 89 ? -6.428 -6.757 14.846 1.00 97.88 89 SER A CA 1
ATOM 660 C C . SER A 1 89 ? -6.352 -5.253 14.583 1.00 97.88 89 SER A C 1
ATOM 662 O O . SER A 1 89 ? -7.315 -4.536 14.856 1.00 97.88 89 SER A O 1
ATOM 664 N N . GLU A 1 90 ? -5.235 -4.778 14.031 1.00 97.75 90 GLU A N 1
ATOM 665 C CA . GLU A 1 90 ? -5.045 -3.365 13.694 1.00 97.75 90 GLU A CA 1
ATOM 666 C C . GLU A 1 90 ? -5.900 -2.953 12.498 1.00 97.75 90 GLU A C 1
ATOM 668 O O . GLU A 1 90 ? -6.586 -1.937 12.578 1.00 97.75 90 GLU A O 1
ATOM 673 N N . ALA A 1 91 ? -5.980 -3.790 11.457 1.00 97.81 91 ALA A N 1
ATOM 674 C CA . ALA A 1 91 ? -6.890 -3.550 10.335 1.00 97.81 91 ALA A CA 1
ATOM 675 C C . ALA A 1 91 ? -8.348 -3.420 10.801 1.00 97.81 91 ALA A C 1
ATOM 677 O O . ALA A 1 91 ? -9.079 -2.523 10.383 1.00 97.81 91 ALA A O 1
ATOM 678 N N . GLN A 1 92 ? -8.785 -4.300 11.707 1.00 98.00 92 GLN A N 1
ATOM 679 C CA . GLN A 1 92 ? -10.132 -4.240 12.269 1.00 98.00 92 GLN A CA 1
ATOM 680 C C . GLN A 1 92 ? -10.348 -3.002 13.142 1.00 98.00 92 GLN A C 1
ATOM 682 O O . GLN A 1 92 ? -11.440 -2.440 13.123 1.00 98.00 92 GLN A O 1
ATOM 687 N N . ALA A 1 93 ? -9.348 -2.584 13.922 1.00 97.06 93 ALA A N 1
ATOM 688 C CA . ALA A 1 93 ? -9.433 -1.360 14.714 1.00 97.06 93 ALA A CA 1
ATOM 689 C C . ALA A 1 93 ? -9.582 -0.135 13.813 1.00 97.06 93 ALA A C 1
ATOM 691 O O . ALA A 1 93 ? -10.543 0.617 13.965 1.00 97.06 93 ALA A O 1
ATOM 692 N N . PHE A 1 94 ? -8.727 -0.025 12.799 1.00 96.31 94 PHE A N 1
ATOM 693 C CA . PHE A 1 94 ? -8.788 1.054 11.828 1.00 96.31 94 PHE A CA 1
ATOM 694 C C . PHE A 1 94 ? -10.127 1.094 11.086 1.00 96.31 94 PHE A C 1
ATOM 696 O O . PHE A 1 94 ? -10.713 2.164 10.950 1.00 96.31 94 PHE A O 1
ATOM 703 N N . ALA A 1 95 ? -10.649 -0.060 10.655 1.00 96.44 95 ALA A N 1
ATOM 704 C CA . ALA A 1 95 ? -11.943 -0.140 9.978 1.00 96.44 95 ALA A CA 1
ATOM 705 C C . ALA A 1 95 ? -13.123 0.261 10.884 1.00 96.44 95 ALA A C 1
ATOM 707 O O . ALA A 1 95 ? -14.110 0.813 10.406 1.00 96.44 95 ALA A O 1
ATOM 708 N N . ARG A 1 96 ? -13.042 0.011 12.199 1.00 96.31 96 ARG A N 1
ATOM 709 C CA . ARG A 1 96 ? -14.063 0.479 13.155 1.00 96.31 96 ARG A CA 1
ATOM 710 C C . ARG A 1 96 ? -14.061 1.998 13.301 1.00 96.31 96 ARG A C 1
ATOM 712 O O . ARG A 1 96 ? -15.124 2.583 13.472 1.00 96.31 96 ARG A O 1
ATOM 719 N N . GLU A 1 97 ? -12.885 2.613 13.255 1.00 94.00 97 GLU A N 1
ATOM 720 C CA . GLU A 1 97 ? -12.711 4.055 13.454 1.00 94.00 97 GLU A CA 1
ATOM 721 C C . GLU A 1 97 ? -12.981 4.859 12.178 1.00 94.00 97 GLU A C 1
ATOM 723 O O . GLU A 1 97 ? -13.616 5.908 12.230 1.00 94.00 97 GLU A O 1
ATOM 728 N N . ASN A 1 98 ? -12.537 4.346 11.030 1.00 93.56 98 ASN A N 1
ATOM 729 C CA . ASN A 1 98 ? -12.549 5.056 9.750 1.00 93.56 98 ASN A CA 1
ATOM 730 C C . ASN A 1 98 ? -13.563 4.476 8.753 1.00 93.56 98 ASN A C 1
ATOM 732 O O . ASN A 1 98 ? -13.676 4.966 7.633 1.00 93.56 98 ASN A O 1
ATOM 736 N N . GLY A 1 99 ? -14.305 3.432 9.126 1.00 94.44 99 GLY A N 1
ATOM 737 C CA . GLY A 1 99 ? -15.172 2.691 8.212 1.00 94.44 99 GLY A CA 1
ATOM 738 C C . GLY A 1 99 ? -14.402 1.769 7.258 1.00 94.44 99 GLY A C 1
ATOM 739 O O . GLY A 1 99 ? -13.185 1.601 7.342 1.00 94.44 99 GLY A O 1
ATOM 740 N N . GLY A 1 100 ? -15.135 1.165 6.323 1.00 95.00 100 GLY A N 1
ATOM 741 C CA . GLY A 1 100 ? -14.598 0.196 5.367 1.00 95.00 100 GLY A CA 1
ATOM 742 C C . GLY A 1 100 ? -14.674 -1.254 5.853 1.00 95.00 10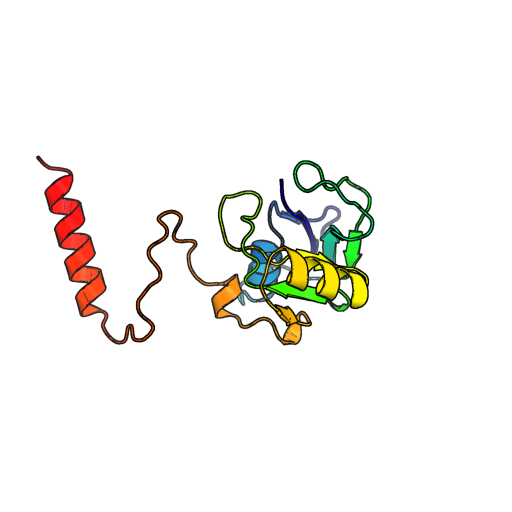0 GLY A C 1
ATOM 743 O O . GLY A 1 100 ? -15.322 -1.571 6.852 1.00 95.00 100 GLY A O 1
ATOM 744 N N . ARG A 1 101 ? -14.028 -2.163 5.114 1.00 96.62 101 ARG A N 1
ATOM 745 C CA . ARG A 1 101 ? -13.930 -3.589 5.469 1.00 96.62 101 ARG A CA 1
ATOM 746 C C . ARG A 1 101 ? -12.503 -4.095 5.342 1.00 96.62 101 ARG A C 1
ATOM 748 O O . ARG A 1 101 ? -11.766 -3.643 4.471 1.00 96.62 101 ARG A O 1
ATOM 755 N N . VAL A 1 102 ? -12.153 -5.080 6.164 1.00 97.94 102 VAL A N 1
ATOM 756 C CA . VAL A 1 102 ? -10.879 -5.794 6.035 1.00 97.94 102 VAL A CA 1
ATOM 757 C C . VAL A 1 102 ? -10.974 -6.829 4.908 1.00 97.94 102 VAL A C 1
ATOM 759 O O . VAL A 1 102 ? -12.000 -7.496 4.760 1.00 97.94 102 VAL A O 1
ATOM 762 N N . ALA A 1 103 ? -9.911 -6.951 4.118 1.00 97.62 103 ALA A N 1
ATOM 763 C CA . ALA A 1 103 ? -9.755 -7.895 3.019 1.00 97.62 103 ALA A CA 1
ATOM 764 C C . ALA A 1 103 ? -8.291 -8.355 2.914 1.00 97.62 103 ALA A C 1
ATOM 766 O O . ALA A 1 103 ? -7.367 -7.584 3.178 1.00 97.62 103 ALA A O 1
ATOM 767 N N . ALA A 1 104 ? -8.060 -9.595 2.497 1.00 97.62 104 ALA A N 1
ATOM 768 C CA . ALA A 1 104 ? -6.761 -10.022 1.985 1.00 97.62 104 ALA A CA 1
ATOM 769 C C . ALA A 1 104 ? -6.544 -9.486 0.559 1.00 97.62 104 ALA A C 1
ATOM 771 O O . ALA A 1 104 ? -7.505 -9.187 -0.149 1.00 97.62 104 ALA A O 1
ATOM 772 N N . LEU A 1 105 ? -5.290 -9.435 0.090 1.00 96.69 105 LEU A N 1
ATOM 773 C CA . LEU A 1 105 ? -4.954 -8.951 -1.261 1.00 96.69 105 LEU A CA 1
ATOM 774 C C . LEU A 1 105 ? -5.755 -9.649 -2.377 1.00 96.69 105 LEU A C 1
ATOM 776 O O . LEU A 1 105 ? -6.156 -9.026 -3.357 1.00 96.69 105 LEU A O 1
ATOM 780 N N . THR A 1 106 ? -6.000 -10.952 -2.235 1.00 95.31 106 THR A N 1
ATOM 781 C CA . THR A 1 106 ? -6.752 -11.760 -3.208 1.00 95.31 106 THR A CA 1
ATOM 782 C C . THR A 1 106 ? -8.249 -11.461 -3.230 1.00 95.31 106 THR A C 1
ATOM 784 O O . THR A 1 106 ? -8.924 -11.845 -4.176 1.00 95.31 106 THR A O 1
ATOM 787 N N . GLU A 1 107 ? -8.768 -10.800 -2.198 1.00 96.06 107 GLU A N 1
ATOM 788 C CA . GLU A 1 107 ? -10.182 -10.439 -2.045 1.00 96.06 107 GLU A CA 1
ATOM 789 C C . GLU A 1 107 ? -10.461 -8.983 -2.451 1.00 96.06 107 GLU A C 1
ATOM 791 O O . GLU A 1 107 ? -11.595 -8.506 -2.318 1.00 96.06 107 GLU A O 1
ATOM 796 N N . ILE A 1 108 ? -9.426 -8.263 -2.900 1.00 94.62 108 ILE A N 1
ATOM 797 C CA . ILE A 1 108 ? -9.546 -6.919 -3.458 1.00 94.62 108 ILE A CA 1
ATOM 798 C C . ILE A 1 108 ? -9.980 -7.070 -4.918 1.00 94.62 108 ILE A C 1
ATOM 800 O O . ILE A 1 108 ? -9.218 -7.632 -5.711 1.00 94.62 108 ILE A O 1
ATOM 804 N N . PRO A 1 109 ? -11.190 -6.616 -5.275 1.00 91.12 109 PRO A N 1
ATOM 805 C CA . PRO A 1 109 ? -11.680 -6.707 -6.638 1.00 91.12 109 PRO A CA 1
ATOM 806 C C . PRO A 1 109 ? -10.931 -5.728 -7.556 1.00 91.12 109 PRO A C 1
ATOM 808 O O . PRO A 1 109 ? -10.473 -4.664 -7.128 1.00 91.12 109 PRO A O 1
ATOM 811 N N . ASP A 1 110 ? -10.782 -6.117 -8.822 1.00 87.75 110 ASP A N 1
ATOM 812 C CA . ASP A 1 110 ? -9.968 -5.381 -9.794 1.00 87.75 110 ASP A CA 1
ATOM 813 C C . ASP A 1 110 ? -10.528 -3.979 -10.083 1.00 87.75 110 ASP A C 1
ATOM 815 O O . ASP A 1 110 ? -9.764 -3.051 -10.333 1.00 87.75 110 ASP A O 1
ATOM 819 N N . ASP A 1 111 ? -11.843 -3.781 -9.985 1.00 86.81 111 ASP A N 1
ATOM 820 C CA . ASP A 1 111 ? -12.493 -2.479 -10.157 1.00 86.81 111 ASP A CA 1
ATOM 821 C C . ASP A 1 111 ? -12.020 -1.446 -9.121 1.00 86.81 111 ASP A C 1
ATOM 823 O O . ASP A 1 111 ? -11.797 -0.292 -9.473 1.00 86.81 111 ASP A O 1
ATOM 827 N N . LEU A 1 112 ? -11.759 -1.839 -7.872 1.00 86.38 112 LEU A N 1
ATOM 828 C CA . LEU A 1 112 ? -11.264 -0.910 -6.849 1.00 86.38 112 LEU A CA 1
ATOM 829 C C . LEU A 1 112 ? -9.861 -0.370 -7.144 1.00 86.38 112 LEU A C 1
ATOM 831 O O . LEU A 1 112 ? -9.525 0.739 -6.712 1.00 86.38 112 LEU A O 1
ATOM 835 N N . VAL A 1 113 ? -9.043 -1.133 -7.870 1.00 87.06 113 VAL A N 1
ATOM 836 C CA . VAL A 1 113 ? -7.659 -0.754 -8.191 1.00 87.06 113 VAL A CA 1
ATOM 837 C C . VAL A 1 113 ? -7.510 -0.205 -9.607 1.00 87.06 113 VAL A C 1
ATOM 839 O O . VAL A 1 113 ? -6.679 0.671 -9.822 1.00 87.06 113 VAL A O 1
ATOM 842 N N . LEU A 1 114 ? -8.336 -0.652 -10.555 1.00 83.56 114 LEU A N 1
ATOM 843 C CA . LEU A 1 114 ? -8.279 -0.238 -11.958 1.00 83.56 114 LEU A CA 1
ATOM 844 C C . LEU A 1 114 ? -9.260 0.888 -12.306 1.00 83.56 114 LEU A C 1
ATOM 846 O O . LEU A 1 114 ? -9.080 1.531 -13.341 1.00 83.56 114 LEU A O 1
ATOM 850 N N . ALA A 1 115 ? -10.286 1.155 -11.486 1.00 74.75 115 ALA A N 1
ATOM 851 C CA . ALA A 1 115 ? -11.236 2.220 -11.794 1.00 74.75 115 ALA A CA 1
ATOM 852 C C . ALA A 1 115 ? -10.546 3.596 -11.822 1.00 74.75 115 ALA A C 1
ATOM 854 O O . ALA A 1 115 ? -9.719 3.896 -10.941 1.00 74.75 115 ALA A O 1
ATOM 855 N N . PRO A 1 116 ? -10.912 4.458 -12.791 1.00 63.81 116 PRO A N 1
ATOM 856 C CA . PRO A 1 116 ? -10.415 5.824 -12.849 1.00 63.81 116 PRO A CA 1
ATOM 857 C C . PRO A 1 116 ? -10.753 6.563 -11.551 1.00 63.81 116 PRO A C 1
ATOM 859 O O . PRO A 1 116 ? -11.862 6.459 -11.023 1.00 63.81 116 PRO A O 1
ATOM 862 N N . VAL A 1 117 ? -9.781 7.308 -11.021 1.00 57.44 117 VAL A N 1
ATOM 863 C CA . VAL A 1 117 ? -10.006 8.167 -9.855 1.00 57.44 117 VAL A CA 1
ATOM 864 C C . VAL A 1 1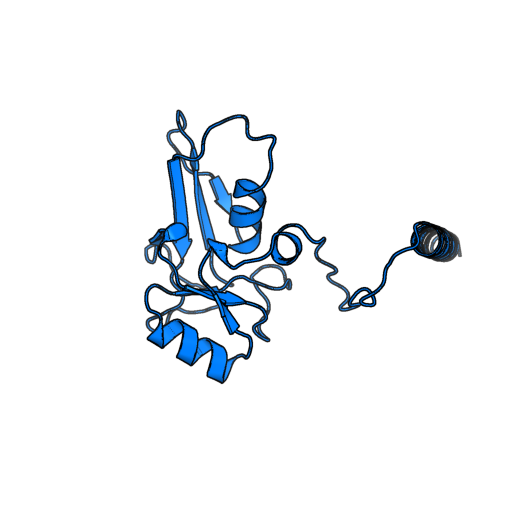17 ? -10.840 9.366 -10.305 1.00 57.44 117 VAL A C 1
ATOM 866 O O . VAL A 1 117 ? -10.308 10.309 -10.885 1.00 57.44 117 VAL A O 1
ATOM 869 N N . ASN A 1 118 ? -12.142 9.351 -10.025 1.00 53.97 118 ASN A N 1
ATOM 870 C CA . ASN A 1 118 ? -12.958 10.560 -10.114 1.00 53.97 118 ASN A CA 1
ATOM 871 C C . ASN A 1 118 ? -12.667 11.427 -8.884 1.00 53.97 118 ASN A C 1
ATOM 873 O O . ASN A 1 118 ? -13.232 11.208 -7.813 1.00 53.97 118 ASN A O 1
ATOM 877 N N . LEU A 1 119 ? -11.788 12.415 -9.043 1.00 49.44 119 LEU A N 1
ATOM 878 C CA . LEU A 1 119 ? -11.432 13.383 -7.996 1.00 49.44 119 LEU A CA 1
ATOM 879 C C . LEU A 1 119 ? -12.594 14.334 -7.624 1.00 49.44 119 LEU A C 1
ATOM 881 O O . LEU A 1 119 ? -12.485 15.073 -6.652 1.00 49.44 119 LEU A O 1
ATOM 885 N N . ASP A 1 120 ? -13.723 14.262 -8.343 1.00 43.88 120 ASP A N 1
ATOM 886 C CA . ASP A 1 120 ? -14.874 15.166 -8.198 1.00 43.88 120 ASP A CA 1
ATOM 887 C C . ASP A 1 120 ? -16.057 14.577 -7.396 1.00 43.88 120 ASP A C 1
ATOM 889 O O . ASP A 1 120 ? -17.154 15.133 -7.400 1.00 43.88 120 ASP A O 1
ATOM 893 N N . GLY A 1 121 ? -15.893 13.433 -6.719 1.00 42.41 121 GLY A N 1
ATOM 894 C CA . GLY A 1 121 ? -16.926 12.876 -5.824 1.00 42.41 121 GLY A CA 1
ATOM 895 C C . GLY A 1 121 ? -18.212 12.371 -6.506 1.00 42.41 121 GLY A C 1
ATOM 896 O O . GLY A 1 121 ? -19.142 11.937 -5.827 1.00 42.41 121 GLY A O 1
ATOM 897 N N . ALA A 1 122 ? -18.281 12.372 -7.838 1.00 39.56 122 ALA A N 1
ATOM 898 C CA . ALA A 1 122 ? -19.379 11.766 -8.580 1.00 39.56 122 ALA A CA 1
ATOM 899 C C . ALA A 1 122 ? -19.147 10.252 -8.716 1.00 39.56 122 ALA A C 1
ATOM 901 O O . ALA A 1 122 ? -18.422 9.786 -9.601 1.00 39.56 122 ALA A O 1
ATOM 902 N N . GLN A 1 123 ? -19.771 9.476 -7.829 1.00 42.84 123 GLN A N 1
ATOM 903 C CA . GLN A 1 123 ? -19.885 8.029 -7.987 1.00 42.84 123 GLN A CA 1
ATOM 904 C C . GLN A 1 123 ? -20.640 7.740 -9.299 1.00 42.84 123 GLN A C 1
ATOM 906 O O . GLN A 1 123 ? -21.734 8.286 -9.489 1.00 42.84 123 GLN A O 1
ATOM 911 N N . PRO A 1 124 ? -20.106 6.923 -10.226 1.00 42.56 124 PRO A N 1
ATOM 912 C CA . PRO A 1 124 ? -20.905 6.480 -11.355 1.00 42.56 124 PRO A CA 1
ATOM 913 C C . PRO A 1 124 ? -22.085 5.651 -10.820 1.00 42.56 124 PRO A C 1
ATOM 915 O O . PRO A 1 124 ? -21.906 4.871 -9.878 1.00 42.56 124 PRO A O 1
ATOM 918 N N . PRO A 1 125 ? -23.307 5.842 -11.350 1.00 39.50 125 PRO A N 1
ATOM 919 C CA . PRO A 1 125 ? -24.452 5.055 -10.919 1.00 39.50 125 PRO A CA 1
ATOM 920 C C . PRO A 1 125 ? -24.174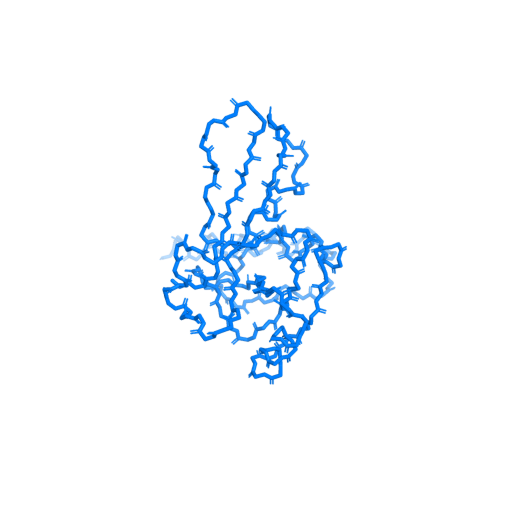 3.563 -11.165 1.00 39.50 125 PRO A C 1
ATOM 922 O O . PRO A 1 125 ? -23.527 3.225 -12.156 1.00 39.50 125 PRO A O 1
ATOM 925 N N . PRO A 1 126 ? -24.677 2.663 -10.301 1.00 41.97 126 PRO A N 1
ATOM 926 C CA . PRO A 1 126 ? -24.307 1.245 -10.292 1.00 41.97 126 PRO A CA 1
ATOM 927 C C . PRO A 1 126 ? -24.774 0.436 -11.517 1.00 41.97 126 PRO A C 1
ATOM 929 O O . PRO A 1 126 ? -24.597 -0.773 -11.529 1.00 41.97 126 PRO A O 1
ATOM 932 N N . ASN A 1 127 ? -25.324 1.082 -12.549 1.00 49.91 127 ASN A N 1
ATOM 933 C CA . ASN A 1 127 ? -25.708 0.473 -13.820 1.00 49.91 127 ASN A CA 1
ATOM 934 C C . ASN A 1 127 ? -25.283 1.411 -14.959 1.00 49.91 127 ASN A C 1
ATOM 936 O O . ASN A 1 127 ? -26.068 2.254 -15.391 1.00 49.91 127 ASN A O 1
ATOM 940 N N . ALA A 1 128 ? -24.036 1.307 -15.411 1.00 47.31 128 ALA A N 1
ATOM 941 C CA . ALA A 1 128 ? -23.563 1.988 -16.615 1.00 47.31 128 ALA A CA 1
ATOM 942 C C . ALA A 1 128 ? -23.376 0.967 -17.744 1.00 47.31 128 ALA A C 1
ATOM 944 O O . ALA A 1 128 ? -22.278 0.783 -18.256 1.00 47.31 128 ALA A O 1
ATOM 945 N N . ASP A 1 129 ? -24.468 0.305 -18.119 1.00 49.41 129 ASP A N 1
ATOM 946 C CA . ASP A 1 129 ? -24.652 -0.139 -19.499 1.00 49.41 129 ASP A CA 1
ATOM 947 C C . ASP A 1 129 ? -25.208 1.063 -20.274 1.00 49.41 129 ASP A C 1
ATOM 949 O O . ASP A 1 129 ? -26.421 1.224 -20.342 1.00 49.41 129 ASP A O 1
ATOM 953 N N . ASP A 1 130 ? -24.342 1.956 -20.768 1.00 48.53 130 ASP A N 1
ATOM 954 C CA . ASP A 1 130 ? -24.611 2.728 -21.993 1.00 48.53 130 ASP A CA 1
ATOM 955 C C . ASP A 1 130 ? -23.426 3.646 -22.361 1.00 48.53 130 ASP A C 1
ATOM 957 O O . ASP A 1 130 ? -23.228 4.713 -21.770 1.00 48.53 130 ASP A O 1
ATOM 961 N N . ASP A 1 131 ? -22.691 3.287 -23.421 1.00 54.38 131 ASP A N 1
ATOM 962 C CA . ASP A 1 131 ? -21.752 4.162 -24.160 1.00 54.38 131 ASP A CA 1
ATOM 963 C C . ASP A 1 131 ? -22.377 5.529 -24.523 1.00 54.38 131 ASP A C 1
ATOM 965 O O . ASP A 1 131 ? -21.700 6.543 -24.729 1.00 54.38 131 ASP A O 1
ATOM 969 N N . THR A 1 132 ? -23.706 5.563 -24.583 1.00 52.53 132 THR A N 1
ATOM 970 C CA . THR A 1 132 ? -24.514 6.697 -25.004 1.00 52.53 132 THR A CA 1
ATOM 971 C C . THR A 1 132 ? -24.489 7.865 -24.007 1.00 52.53 132 THR A C 1
ATOM 973 O O . THR A 1 132 ? -24.453 9.023 -24.436 1.00 52.53 132 THR A O 1
ATOM 976 N N . ASP A 1 133 ? -24.449 7.608 -22.693 1.00 58.09 133 ASP A N 1
ATOM 977 C CA . ASP A 1 133 ? -24.466 8.679 -21.675 1.00 58.09 133 ASP A CA 1
ATOM 978 C C . ASP A 1 133 ? -23.101 9.383 -21.567 1.00 58.09 133 ASP A C 1
ATOM 980 O O . ASP A 1 133 ? -23.018 10.609 -21.432 1.00 58.09 133 ASP A O 1
ATOM 984 N N . PHE A 1 134 ? -22.009 8.630 -21.738 1.00 55.69 134 PHE A N 1
ATOM 985 C CA . PHE A 1 134 ? -20.650 9.175 -21.719 1.00 55.69 134 PHE A CA 1
ATOM 986 C C . PHE A 1 134 ? -20.420 10.170 -22.866 1.00 55.69 134 PHE A C 1
ATOM 988 O O . PHE A 1 134 ? -19.910 11.275 -22.653 1.00 55.69 134 PHE A O 1
ATOM 995 N N . GLN A 1 135 ? -20.878 9.837 -24.079 1.00 65.38 135 GLN A N 1
ATOM 996 C CA . GLN A 1 135 ? -20.770 10.743 -25.226 1.00 65.38 135 GLN A CA 1
ATOM 997 C C . GLN A 1 135 ? -21.623 12.009 -25.069 1.00 65.38 135 GLN A C 1
ATOM 999 O O . GLN A 1 135 ? -21.221 13.085 -25.525 1.00 65.38 135 GLN A O 1
ATOM 1004 N N . GLN A 1 136 ? -22.782 11.914 -24.410 1.00 65.19 136 GLN A N 1
ATOM 1005 C CA . GLN A 1 136 ? -23.628 13.080 -24.146 1.00 65.19 136 GLN A CA 1
ATOM 1006 C C . GLN A 1 136 ? -22.984 14.037 -23.140 1.00 65.19 136 GLN A C 1
ATOM 1008 O O . GLN A 1 136 ? -22.984 15.249 -23.380 1.00 65.19 136 GLN A O 1
ATOM 1013 N N . ARG A 1 137 ? -22.357 13.516 -22.078 1.00 62.75 137 ARG A N 1
ATOM 1014 C CA . ARG A 1 137 ? -21.602 14.334 -21.113 1.00 62.75 137 ARG A CA 1
ATOM 1015 C C . ARG A 1 137 ? -20.398 15.014 -21.755 1.00 62.75 137 ARG A C 1
ATOM 1017 O O . ARG A 1 137 ? -20.205 16.211 -21.553 1.00 62.75 137 ARG A O 1
ATOM 1024 N N . LEU A 1 138 ? -19.647 14.301 -22.597 1.00 65.12 138 LEU A N 1
ATOM 1025 C CA . LEU A 1 138 ? -18.490 14.875 -23.290 1.00 65.12 138 LEU A CA 1
ATOM 1026 C C . LEU A 1 138 ? -18.896 16.034 -24.220 1.00 65.12 138 LEU A C 1
ATOM 1028 O O . LEU A 1 138 ? -18.223 17.062 -24.262 1.00 65.12 138 LEU A O 1
ATOM 1032 N N . ARG A 1 139 ? -20.046 15.915 -24.902 1.00 66.38 139 ARG A N 1
ATOM 1033 C CA . ARG A 1 139 ? -20.627 16.989 -25.733 1.00 66.38 139 ARG A CA 1
ATOM 1034 C C . ARG A 1 139 ? -21.206 18.164 -24.943 1.00 66.38 139 ARG A C 1
ATOM 1036 O O . ARG A 1 139 ? -21.423 19.232 -25.522 1.00 66.38 139 ARG A O 1
ATOM 1043 N N . ALA A 1 140 ? -21.579 17.961 -23.684 1.00 63.22 140 ALA A N 1
ATOM 1044 C CA . ALA A 1 140 ? -22.059 19.033 -22.819 1.00 63.22 140 ALA A CA 1
ATOM 1045 C C . ALA A 1 140 ? -20.880 19.847 -22.269 1.00 63.22 140 ALA A C 1
ATOM 1047 O O . ALA A 1 140 ? -20.922 21.074 -22.303 1.00 63.22 140 ALA A O 1
ATOM 1048 N N . LEU A 1 141 ? -19.802 19.166 -21.868 1.00 60.31 141 LEU A N 1
ATOM 1049 C CA . LEU A 1 141 ? -18.600 19.796 -21.325 1.00 60.31 141 LEU A CA 1
ATOM 1050 C C . LEU A 1 141 ? -17.849 20.627 -22.375 1.00 60.31 141 LEU A C 1
ATOM 1052 O O . LEU A 1 141 ? -17.418 21.739 -22.084 1.00 60.31 141 LEU A O 1
ATOM 1056 N N . SER A 1 142 ? -17.754 20.135 -23.615 1.00 60.56 142 SER A N 1
ATOM 1057 C CA . SER A 1 142 ? -17.112 20.881 -24.704 1.00 60.56 142 SER A CA 1
ATOM 1058 C C . SER A 1 142 ? -17.833 22.191 -25.037 1.00 60.56 142 SER A C 1
ATOM 1060 O O . SER A 1 142 ? -17.182 23.198 -25.287 1.00 60.56 142 SER A O 1
ATOM 1062 N N . ARG A 1 143 ? -19.169 22.223 -24.943 1.00 61.31 143 ARG A N 1
ATOM 1063 C CA . ARG A 1 143 ? -19.968 23.444 -25.150 1.00 61.31 143 ARG A CA 1
ATOM 1064 C C . ARG A 1 143 ? -19.825 24.480 -24.037 1.00 61.31 143 ARG A C 1
ATOM 1066 O O . ARG A 1 143 ? -20.157 25.638 -24.258 1.00 61.31 143 ARG A O 1
ATOM 1073 N N . GLN A 1 144 ? -19.353 24.080 -22.860 1.00 51.62 144 GLN A N 1
ATOM 1074 C CA . GLN A 1 144 ? -19.188 24.970 -21.712 1.00 51.62 144 GLN A CA 1
ATOM 1075 C C . GLN A 1 144 ? -17.809 25.658 -21.687 1.00 51.62 144 GLN A C 1
ATOM 1077 O O . GLN A 1 144 ? -17.617 26.598 -20.924 1.00 51.62 144 GLN A O 1
ATOM 1082 N N . LEU A 1 145 ? -16.867 25.207 -22.526 1.00 50.69 145 LEU A N 1
ATOM 1083 C CA . LEU A 1 145 ? -15.514 25.766 -22.654 1.00 50.69 145 LEU A CA 1
ATOM 1084 C C . LEU A 1 145 ? -15.374 26.783 -23.801 1.00 50.69 145 LEU A C 1
ATOM 1086 O O . LEU A 1 145 ? -14.338 27.433 -23.906 1.00 50.69 145 LEU A O 1
ATOM 1090 N N . GLU A 1 146 ? -16.401 26.938 -24.642 1.00 52.22 146 GLU A N 1
ATOM 1091 C CA . GLU A 1 146 ? -16.430 27.893 -25.764 1.00 52.22 146 GLU A CA 1
ATOM 1092 C C . GLU A 1 146 ? -17.377 29.090 -25.520 1.00 52.22 146 GLU A C 1
ATOM 1094 O O . GLU A 1 146 ? -17.805 29.744 -26.472 1.00 52.22 146 GLU A O 1
ATOM 1099 N N . GLY A 1 147 ? -17.722 29.371 -24.256 1.00 43.94 147 GLY A N 1
ATOM 1100 C CA . GLY A 1 147 ? -18.546 30.516 -23.838 1.00 43.94 147 GLY A CA 1
ATOM 1101 C C . GLY A 1 147 ? -17.756 31.575 -23.086 1.00 43.94 147 GLY A C 1
ATOM 1102 O O . GLY A 1 147 ? -17.058 31.193 -22.123 1.00 43.94 147 GLY A O 1
#